Protein AF-A0A067DKZ6-F1 (afdb_monomer)

InterPro domains:
  IPR008030 NmrA-like domain [PF05368] (1-107)
  IPR036291 NAD(P)-binding domain superfamily [SSF51735] (1-113)
  IPR050608 NmrA-type oxidoreductase, Isoflavone reductase subfamily [PTHR43349] (1-114)

Solvent-accessible surface area (backbone atoms only — not comparable to full-atom values): 6821 Å² total; per-residue (Å²): 128,45,81,87,38,56,70,46,42,25,62,54,46,62,75,39,51,64,48,76,42,80,61,55,84,93,45,55,76,53,46,59,47,53,51,53,24,47,63,72,41,68,58,59,70,33,37,29,61,63,52,73,16,67,52,55,94,75,68,92,66,56,83,76,58,31,63,56,34,52,50,49,43,52,49,51,53,52,41,56,74,72,67,53,45,69,50,83,48,60,67,44,75,53,60,94,70,30,60,55,18,70,70,42,87,92,49,86,49,56,87,84,82,130

pLDDT: mean 95.13, std 6.15, range [56.12, 98.88]

Foldseek 3Di:
DDLVDLVVLLVVLLVDQEEEAQDDLVCLLSCLSNLVSNLVSVRHPEYERNAQAADLVPDPDDPPVVVSSVSNVVVVVSCVVSVHHYDYDHNHDDCVPCVQDVNDPPDRHHDPDD

Sequence (114 aa):
GDVLNHGSLVKAIKQVDVVISTVGHTLLADQVKIIAAIKEAGNVKRFFPSEFGNDVDRVNAVEPAKSAFVTKAKIRRAVEAEGIPYTYVASNFFAGYFLPNLSQPGATAPPRDK

Organism: Citrus sinensis (NCBI:txid2711)

Mean predicted aligned error: 3.54 Å

Secondary structure (DSSP, 8-state):
--TT-HHHHHHHHTT-SEEE----GGGTTTHHHHHHHHHHH---SEEE-S--SS-TTS--PPTTHHHHHHHHHHHHHHHHHTT--B------S-HHHHGGGTT-TT-SS-----

Nearest PDB structures (foldseek):
  1qyc-assembly1_B  TM=9.473E-01  e=3.512E-14  Pinus taeda
  2gas-assembly2_B  TM=9.406E-01  e=6.580E-13  Medicago sativa
  3c1o-assembly1_A  TM=9.604E-01  e=2.045E-10  Clarkia breweri
  3c3x-assembly2_B  TM=9.680E-01  e=5.109E-10  Ocimum basilicum
  2qys-assembly2_B  TM=9.725E-01  e=8.851E-10  Ocimum basilicum

Radius of gyration: 16.77 Å; Cα contacts (8 Å, |Δi|>4): 151; chains: 1; bounding box: 42×29×45 Å

Structure (mmCIF, N/CA/C/O backbone):
data_AF-A0A067DKZ6-F1
#
_entry.id   AF-A0A067DKZ6-F1
#
loop_
_atom_site.group_PDB
_atom_site.id
_atom_site.type_symbol
_atom_site.label_atom_id
_atom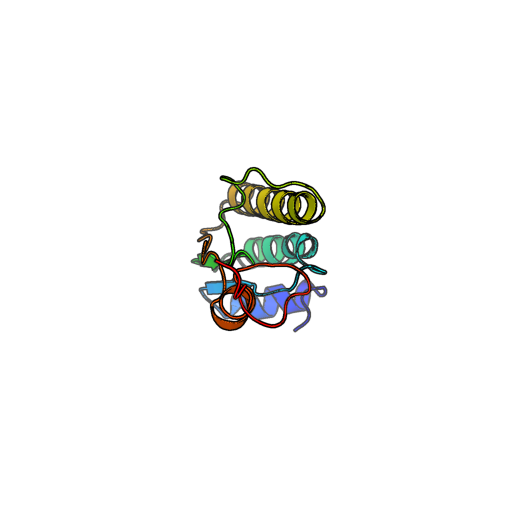_site.label_alt_id
_atom_site.label_comp_id
_atom_site.label_asym_id
_atom_site.label_entity_id
_atom_site.label_seq_id
_atom_site.pdbx_PDB_ins_code
_atom_site.Cartn_x
_atom_site.Cartn_y
_atom_site.Cartn_z
_atom_site.occupancy
_atom_site.B_iso_or_equiv
_atom_site.auth_seq_id
_atom_site.auth_comp_id
_atom_site.auth_asym_id
_atom_site.auth_atom_id
_atom_site.pdbx_PDB_model_num
ATOM 1 N N . GLY A 1 1 ? -16.588 6.104 -3.940 1.00 73.12 1 GLY A N 1
ATOM 2 C CA . GLY A 1 1 ? -15.829 6.930 -2.980 1.00 73.12 1 GLY A CA 1
ATOM 3 C C . GLY A 1 1 ? -14.624 7.506 -3.688 1.00 73.12 1 GLY A C 1
ATOM 4 O O . GLY A 1 1 ? -14.321 7.040 -4.779 1.00 73.12 1 GLY A O 1
ATOM 5 N N . ASP A 1 2 ? -13.968 8.495 -3.095 1.00 87.56 2 ASP A N 1
ATOM 6 C CA . ASP A 1 2 ? -12.770 9.148 -3.638 1.00 87.56 2 ASP A CA 1
ATOM 7 C C . ASP A 1 2 ? -11.661 9.093 -2.578 1.00 87.56 2 ASP A C 1
ATOM 9 O O . ASP A 1 2 ? -11.892 9.461 -1.427 1.00 87.56 2 ASP A O 1
ATOM 13 N N . VAL A 1 3 ? -10.466 8.632 -2.959 1.00 87.25 3 VAL A N 1
ATOM 14 C CA . VAL A 1 3 ? -9.290 8.549 -2.070 1.00 87.25 3 VAL A CA 1
ATOM 15 C C . VAL A 1 3 ? -8.863 9.930 -1.561 1.00 87.25 3 VAL A C 1
ATOM 17 O O . VAL A 1 3 ? -8.268 10.041 -0.491 1.00 87.25 3 VAL A O 1
ATOM 20 N N . LEU A 1 4 ? -9.187 10.999 -2.289 1.00 91.75 4 LEU A N 1
ATOM 21 C CA . LEU A 1 4 ? -8.892 12.368 -1.876 1.00 91.75 4 LEU A CA 1
ATOM 22 C C . LEU A 1 4 ? -9.963 12.947 -0.937 1.00 91.75 4 LEU A C 1
ATOM 24 O O . LEU A 1 4 ? -9.723 13.977 -0.309 1.00 91.75 4 LEU A O 1
ATOM 28 N N . ASN A 1 5 ? -11.109 12.276 -0.784 1.00 96.62 5 ASN A N 1
ATOM 29 C CA . ASN A 1 5 ? -12.191 12.692 0.100 1.00 96.62 5 ASN A CA 1
ATOM 30 C C . ASN A 1 5 ? -12.222 11.843 1.383 1.00 96.62 5 ASN A C 1
ATOM 32 O O . ASN A 1 5 ? -12.766 10.733 1.408 1.00 96.62 5 ASN A O 1
ATOM 36 N N . HIS A 1 6 ? -11.689 12.414 2.468 1.00 97.38 6 HIS A N 1
ATOM 37 C CA . HIS A 1 6 ? -11.557 11.762 3.778 1.00 97.38 6 HIS A CA 1
ATOM 38 C C . HIS A 1 6 ? -12.881 11.226 4.336 1.00 97.38 6 HIS A C 1
ATOM 40 O O . HIS A 1 6 ? -12.963 10.064 4.725 1.00 97.38 6 HIS A O 1
ATOM 46 N N . GLY A 1 7 ? -13.951 12.028 4.307 1.00 97.19 7 GLY A N 1
ATOM 47 C CA . GLY A 1 7 ? -15.260 11.604 4.818 1.00 97.19 7 GLY A CA 1
ATOM 48 C C . GLY A 1 7 ? -15.819 10.389 4.071 1.00 97.19 7 GLY A C 1
ATOM 49 O O . GLY A 1 7 ? -16.388 9.480 4.680 1.00 97.19 7 GLY A O 1
ATOM 50 N N . SER A 1 8 ? -15.605 10.329 2.752 1.00 97.56 8 SER A N 1
ATOM 51 C CA . SER A 1 8 ? -16.001 9.176 1.942 1.00 97.56 8 SER A CA 1
ATOM 52 C C . SER A 1 8 ? -15.185 7.922 2.271 1.00 97.56 8 SER A C 1
ATOM 54 O O . SER A 1 8 ? -15.760 6.832 2.330 1.00 97.56 8 SER A O 1
ATOM 56 N N . LEU A 1 9 ? -13.881 8.075 2.545 1.00 97.94 9 LEU A N 1
ATOM 57 C CA . LEU A 1 9 ? -13.005 6.981 2.965 1.00 97.94 9 LEU A CA 1
ATOM 58 C C . LEU A 1 9 ? -13.434 6.420 4.318 1.00 97.94 9 LEU A C 1
ATOM 60 O O . LEU A 1 9 ? -13.684 5.223 4.414 1.00 97.94 9 LEU A O 1
ATOM 64 N N . VAL A 1 10 ? -13.594 7.265 5.340 1.00 98.44 10 VAL A N 1
ATOM 65 C CA . VAL A 1 10 ? -14.001 6.818 6.684 1.00 98.44 10 VAL A CA 1
ATOM 66 C C . VAL A 1 10 ? -15.342 6.089 6.628 1.00 98.44 10 VAL A C 1
ATOM 68 O O . VAL A 1 10 ? -15.483 5.005 7.198 1.00 98.44 10 VAL A O 1
ATOM 71 N N . LYS A 1 11 ? -16.324 6.639 5.897 1.00 98.19 11 LYS A N 1
ATOM 72 C CA . LYS A 1 11 ? -17.638 6.002 5.732 1.00 98.19 11 LYS A CA 1
ATOM 73 C C . LYS A 1 11 ? -17.521 4.610 5.109 1.00 98.19 11 LYS A C 1
ATOM 75 O O . LYS A 1 11 ? -18.232 3.704 5.535 1.00 98.19 11 LYS A O 1
ATOM 80 N N . ALA A 1 12 ? -16.666 4.436 4.103 1.00 98.19 12 ALA A N 1
ATOM 81 C CA . ALA A 1 12 ? -16.450 3.138 3.470 1.00 98.19 12 ALA A CA 1
ATOM 82 C C . ALA A 1 12 ? -15.687 2.168 4.390 1.00 98.19 12 ALA A C 1
ATOM 84 O O . ALA A 1 12 ? -16.086 1.016 4.527 1.00 98.19 12 ALA A O 1
ATOM 85 N N . ILE A 1 13 ? -14.634 2.636 5.064 1.00 98.56 13 ILE A N 1
ATOM 86 C CA . ILE A 1 13 ? -13.758 1.797 5.893 1.00 98.56 13 ILE A CA 1
ATOM 87 C C . ILE A 1 13 ? -14.492 1.249 7.124 1.00 98.56 13 ILE A C 1
ATOM 89 O O . ILE A 1 13 ? -14.301 0.088 7.478 1.00 98.56 13 ILE A O 1
ATOM 93 N N . LYS A 1 14 ? -15.411 2.022 7.718 1.00 98.50 14 LYS A N 1
ATOM 94 C CA . LYS A 1 14 ? -16.263 1.554 8.829 1.00 98.50 14 LYS A CA 1
ATOM 95 C C . LYS A 1 14 ? -17.127 0.332 8.492 1.00 98.50 14 LYS A C 1
ATOM 97 O O . LYS A 1 14 ? -17.662 -0.297 9.397 1.00 98.50 14 LYS A O 1
ATOM 102 N N . GLN A 1 15 ? -17.286 0.006 7.209 1.00 98.38 15 GLN A N 1
ATOM 103 C CA . GLN A 1 15 ? -18.103 -1.115 6.740 1.00 98.38 15 GLN A CA 1
ATOM 104 C C . GLN A 1 15 ? -17.286 -2.381 6.438 1.00 98.38 15 GLN A C 1
ATOM 106 O O . GLN A 1 15 ? -17.869 -3.382 6.030 1.00 98.38 15 GLN A O 1
ATOM 111 N N . VAL A 1 16 ? -15.956 -2.359 6.594 1.00 98.69 16 VAL A N 1
ATOM 112 C CA . VAL A 1 16 ? -15.080 -3.475 6.199 1.00 98.69 16 VAL A CA 1
ATOM 113 C C . VAL A 1 16 ? -14.051 -3.817 7.268 1.00 98.69 16 VAL A C 1
ATOM 115 O O . VAL A 1 16 ? -13.561 -2.954 7.981 1.00 98.69 16 VAL A O 1
ATOM 118 N N . ASP A 1 17 ? -13.654 -5.083 7.336 1.00 98.75 17 ASP A N 1
ATOM 119 C CA . ASP A 1 17 ? -12.571 -5.527 8.219 1.00 98.75 17 ASP A CA 1
ATOM 120 C C . ASP A 1 17 ? -11.177 -5.351 7.600 1.00 98.75 17 ASP A C 1
ATOM 122 O O . ASP A 1 17 ? -10.180 -5.241 8.312 1.00 98.75 17 ASP A O 1
ATOM 126 N N . VAL A 1 18 ? -11.080 -5.380 6.271 1.00 98.81 18 VAL A N 1
ATOM 127 C CA . VAL A 1 18 ? -9.809 -5.385 5.539 1.00 98.81 18 VAL A CA 1
ATOM 128 C C . VAL A 1 18 ? -9.838 -4.304 4.473 1.00 98.81 18 VAL A C 1
ATOM 130 O O . VAL A 1 18 ? -10.809 -4.180 3.730 1.00 98.81 18 VAL A O 1
ATOM 133 N N . VAL A 1 19 ? -8.747 -3.547 4.377 1.00 98.81 19 VAL A N 1
ATOM 134 C CA . VAL A 1 19 ? -8.555 -2.521 3.348 1.00 98.81 19 VAL A CA 1
ATOM 135 C C . VAL A 1 19 ? -7.392 -2.932 2.452 1.00 98.81 19 VAL A C 1
ATOM 137 O O . VAL A 1 19 ? -6.301 -3.223 2.942 1.00 98.81 19 VAL A O 1
ATOM 140 N N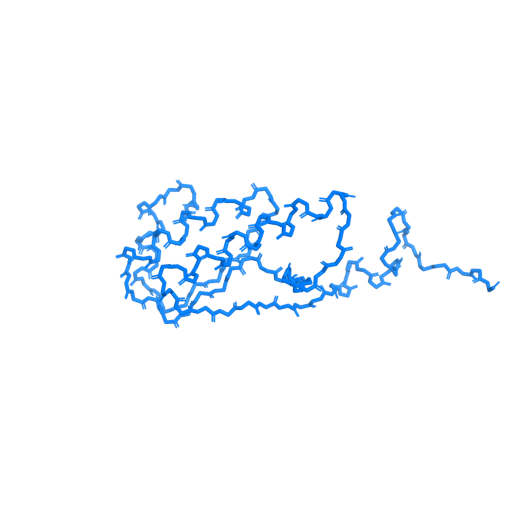 . ILE A 1 20 ? -7.616 -2.942 1.137 1.00 98.75 20 ILE A N 1
ATOM 141 C CA . ILE A 1 20 ? -6.591 -3.233 0.127 1.00 98.75 20 ILE A CA 1
ATOM 142 C C . ILE A 1 20 ? -6.482 -2.029 -0.806 1.00 98.75 20 ILE A C 1
ATOM 144 O O . ILE A 1 20 ? -7.430 -1.694 -1.512 1.00 98.75 20 ILE A O 1
ATOM 148 N N . SER A 1 21 ? -5.329 -1.367 -0.794 1.00 98.50 21 SER A N 1
ATOM 149 C CA . SER A 1 21 ? -5.012 -0.245 -1.673 1.00 98.50 21 SER A CA 1
ATOM 150 C C . SER A 1 21 ? -4.219 -0.743 -2.875 1.00 98.50 21 SER A C 1
ATOM 152 O O . SER A 1 21 ? -3.124 -1.272 -2.723 1.00 98.50 21 SER A O 1
ATOM 154 N N . THR A 1 22 ? -4.751 -0.538 -4.078 1.00 97.56 22 THR A N 1
ATOM 155 C CA . THR A 1 22 ? -4.088 -0.864 -5.355 1.00 97.56 22 THR A CA 1
ATOM 156 C C . THR A 1 22 ? -3.876 0.388 -6.208 1.00 97.56 22 THR A C 1
ATOM 158 O O . THR A 1 22 ? -3.940 0.337 -7.436 1.00 97.56 22 THR A O 1
ATOM 161 N N . VAL A 1 23 ? -3.698 1.547 -5.564 1.00 97.31 23 VAL A N 1
ATOM 162 C CA . VAL A 1 23 ? -3.516 2.822 -6.269 1.00 97.31 23 VAL A CA 1
ATOM 163 C C . VAL A 1 23 ? -2.213 2.836 -7.070 1.00 97.31 23 VAL A C 1
ATOM 165 O O . VAL A 1 23 ? -1.204 2.263 -6.652 1.00 97.31 23 VAL A O 1
ATOM 168 N N . GLY A 1 24 ? -2.233 3.502 -8.224 1.00 95.25 24 GLY A N 1
ATOM 169 C CA . GLY A 1 24 ? -1.067 3.634 -9.095 1.00 95.25 24 GLY A CA 1
ATOM 170 C C . GLY A 1 24 ? -0.004 4.600 -8.562 1.00 95.25 24 GLY A C 1
ATOM 171 O O . GLY A 1 24 ? -0.189 5.278 -7.551 1.00 95.25 24 GLY A O 1
ATOM 172 N N . HIS A 1 25 ? 1.109 4.697 -9.297 1.00 92.31 25 HIS A N 1
ATOM 173 C CA . HIS A 1 25 ? 2.285 5.494 -8.924 1.00 92.31 25 HIS A CA 1
ATOM 174 C C . HIS A 1 25 ? 1.970 6.952 -8.562 1.00 92.31 25 HIS A C 1
ATOM 176 O O . HIS A 1 25 ? 2.553 7.483 -7.620 1.00 92.31 25 HIS A O 1
ATOM 182 N N . THR A 1 26 ? 1.028 7.578 -9.272 1.00 94.31 26 THR A N 1
ATOM 183 C CA . THR A 1 26 ? 0.638 8.982 -9.074 1.00 94.31 26 THR A CA 1
ATOM 184 C C . THR A 1 26 ? 0.003 9.257 -7.713 1.00 94.31 26 THR A C 1
ATOM 186 O O . THR A 1 26 ? 0.053 10.390 -7.253 1.00 94.31 26 THR A O 1
ATOM 189 N N . LEU A 1 27 ? -0.559 8.236 -7.059 1.00 95.69 27 LEU A N 1
ATOM 190 C CA . LEU A 1 27 ? -1.284 8.353 -5.791 1.00 95.69 27 LEU A CA 1
ATOM 191 C C . LEU A 1 27 ? -0.582 7.617 -4.638 1.00 95.69 27 LEU A C 1
ATOM 193 O O . LEU A 1 27 ? -1.158 7.458 -3.563 1.00 95.69 27 LEU A O 1
ATOM 197 N N . LEU A 1 28 ? 0.664 7.158 -4.821 1.00 96.00 28 LEU A N 1
ATOM 198 C CA . LEU A 1 28 ? 1.387 6.434 -3.766 1.00 96.00 28 LEU A CA 1
ATOM 199 C C . LEU A 1 28 ? 1.537 7.269 -2.492 1.00 96.00 28 LEU A C 1
ATOM 201 O O . LEU A 1 28 ? 1.338 6.740 -1.399 1.00 96.00 28 LEU A O 1
ATOM 205 N N . ALA A 1 29 ? 1.864 8.556 -2.641 1.00 96.75 29 ALA A N 1
ATOM 206 C CA . ALA A 1 29 ? 2.010 9.483 -1.521 1.00 96.75 29 ALA A CA 1
ATOM 207 C C . ALA A 1 29 ? 0.666 9.792 -0.843 1.00 96.75 29 ALA A C 1
ATOM 209 O O . ALA A 1 29 ? 0.622 9.990 0.368 1.00 96.75 29 ALA A O 1
ATOM 210 N N . ASP A 1 30 ? -0.439 9.758 -1.592 1.00 97.38 30 ASP A N 1
ATOM 211 C CA . ASP A 1 30 ? -1.783 10.017 -1.068 1.00 97.38 30 ASP A CA 1
ATOM 212 C C . ASP A 1 30 ? -2.319 8.894 -0.174 1.00 97.38 30 ASP A C 1
ATOM 214 O O . ASP A 1 30 ? -3.317 9.090 0.519 1.00 97.38 30 ASP A O 1
ATOM 218 N N . GLN A 1 31 ? -1.642 7.742 -0.099 1.00 98.31 31 GLN A N 1
ATOM 219 C CA . GLN A 1 31 ? -2.024 6.667 0.821 1.00 98.31 31 GLN A CA 1
ATOM 220 C C . GLN A 1 31 ? -1.986 7.093 2.298 1.00 98.31 31 GLN A C 1
ATOM 222 O O . GLN A 1 31 ? -2.660 6.466 3.111 1.00 98.31 31 GLN A O 1
ATOM 227 N N . VAL A 1 32 ? -1.309 8.195 2.650 1.00 98.31 32 VAL A N 1
ATOM 228 C CA . VAL A 1 32 ? -1.414 8.808 3.990 1.00 98.31 32 VAL A CA 1
ATOM 229 C C . VAL A 1 32 ? -2.857 9.175 4.364 1.00 98.31 32 VAL A C 1
ATOM 231 O O . VAL A 1 32 ? -3.226 9.096 5.532 1.00 98.31 32 VAL A O 1
ATOM 234 N N . LYS A 1 33 ? -3.707 9.497 3.380 1.00 98.38 33 LYS A N 1
ATOM 235 C CA . LYS A 1 33 ? -5.138 9.775 3.589 1.00 98.38 33 LYS A CA 1
ATOM 236 C C . LYS A 1 33 ? -5.912 8.503 3.930 1.00 98.38 33 LYS A C 1
ATOM 238 O O . LYS A 1 33 ? -6.780 8.522 4.796 1.00 98.38 33 LYS A O 1
ATOM 243 N N . ILE A 1 34 ? -5.558 7.382 3.296 1.00 98.50 34 ILE A N 1
ATOM 244 C CA . ILE A 1 34 ? -6.131 6.067 3.617 1.00 98.50 34 ILE A CA 1
ATOM 245 C C . ILE A 1 34 ? -5.726 5.666 5.038 1.00 98.50 34 ILE A C 1
ATOM 247 O O . ILE A 1 34 ? -6.581 5.251 5.810 1.00 98.50 34 ILE A O 1
ATOM 251 N N . ILE A 1 35 ? -4.455 5.852 5.408 1.00 98.69 35 ILE A N 1
ATOM 252 C CA . ILE A 1 35 ? -3.942 5.590 6.764 1.00 98.69 35 ILE A CA 1
ATOM 253 C C . ILE A 1 35 ? -4.726 6.395 7.808 1.00 98.69 35 ILE A C 1
ATOM 255 O O . ILE A 1 35 ? -5.242 5.813 8.761 1.00 98.69 35 ILE A O 1
ATOM 259 N N . ALA A 1 36 ? -4.884 7.706 7.596 1.00 98.62 36 ALA A N 1
ATOM 260 C CA . ALA A 1 36 ? -5.650 8.570 8.493 1.00 98.62 36 ALA A CA 1
ATOM 261 C C . ALA A 1 36 ? -7.109 8.104 8.638 1.00 98.62 36 ALA A C 1
ATOM 263 O O . ALA A 1 36 ? -7.638 8.030 9.747 1.00 98.62 36 ALA A O 1
ATOM 264 N N . ALA A 1 37 ? -7.754 7.728 7.531 1.00 98.69 37 ALA A N 1
ATOM 265 C CA . ALA A 1 37 ? -9.129 7.244 7.554 1.00 98.69 37 ALA A CA 1
ATOM 266 C C . ALA A 1 37 ? -9.269 5.865 8.229 1.00 98.69 37 ALA A C 1
ATOM 268 O O . ALA A 1 37 ? -10.247 5.633 8.938 1.00 98.69 37 ALA A O 1
ATOM 269 N N . ILE A 1 38 ? -8.291 4.964 8.061 1.00 98.75 38 ILE A N 1
ATOM 270 C CA . ILE A 1 38 ? -8.231 3.683 8.783 1.00 98.75 38 ILE A CA 1
ATOM 271 C C . ILE A 1 38 ? -8.127 3.928 10.286 1.00 98.75 38 ILE A C 1
ATOM 273 O O . ILE A 1 38 ? -8.859 3.307 11.061 1.00 98.75 38 ILE A O 1
ATOM 277 N N . LYS A 1 39 ? -7.240 4.843 10.690 1.00 98.56 39 LYS A N 1
ATOM 278 C CA . LYS A 1 39 ? -7.034 5.189 12.094 1.00 98.56 39 LYS A CA 1
ATOM 279 C C . LYS A 1 39 ? -8.312 5.719 12.739 1.00 98.56 39 LYS A C 1
ATOM 281 O O . LYS A 1 39 ? -8.662 5.277 13.828 1.00 98.56 39 LYS A O 1
ATOM 286 N N . GLU A 1 40 ? -9.020 6.613 12.052 1.00 98.56 40 GLU A N 1
ATOM 287 C CA . GLU A 1 40 ? -10.297 7.159 12.524 1.00 98.56 40 GLU A CA 1
ATOM 288 C C . GLU A 1 40 ? -11.411 6.104 12.571 1.00 98.56 40 GLU A C 1
ATOM 290 O O . GLU A 1 40 ? -12.230 6.099 13.490 1.00 98.56 40 GLU A O 1
ATOM 295 N N . ALA A 1 41 ? -11.469 5.208 11.584 1.00 98.44 41 ALA A N 1
ATOM 296 C CA . ALA A 1 41 ? -12.500 4.180 11.527 1.00 98.44 41 ALA A CA 1
ATOM 297 C C . ALA A 1 41 ? -12.347 3.138 12.651 1.00 98.44 41 ALA A C 1
ATOM 299 O O . ALA A 1 41 ? -13.347 2.703 13.221 1.00 98.44 41 ALA A O 1
ATOM 300 N N . GLY A 1 42 ? -11.108 2.768 12.995 1.00 98.44 42 GLY A N 1
ATOM 301 C CA . GLY A 1 42 ? -10.778 1.964 14.179 1.00 98.44 42 GLY A CA 1
ATOM 302 C C . GLY A 1 42 ? -11.187 0.484 14.128 1.00 98.44 42 GLY A C 1
ATOM 303 O O . GLY A 1 42 ? -10.900 -0.255 15.064 1.00 98.44 42 GLY A O 1
ATOM 304 N N . ASN A 1 43 ? -11.831 0.027 13.051 1.00 98.69 43 ASN A N 1
ATOM 305 C CA . ASN A 1 43 ? -12.365 -1.334 12.906 1.00 98.69 43 ASN A CA 1
ATOM 306 C C . ASN A 1 43 ? -11.528 -2.253 11.991 1.00 98.69 43 ASN A C 1
ATOM 308 O O . ASN A 1 43 ? -11.870 -3.421 11.816 1.00 98.69 43 ASN A O 1
ATOM 312 N N . VAL A 1 44 ? -10.446 -1.750 11.389 1.00 98.81 44 VAL A N 1
ATOM 313 C CA . VAL A 1 44 ? -9.657 -2.502 10.400 1.00 98.81 44 VAL A CA 1
ATOM 314 C C . VAL A 1 44 ? -8.750 -3.535 11.072 1.00 98.81 44 VAL A C 1
ATOM 316 O O . VAL A 1 44 ? -7.873 -3.206 11.867 1.00 98.81 44 VAL A O 1
ATOM 319 N N . LYS A 1 45 ? -8.913 -4.799 10.677 1.00 98.75 45 LYS A N 1
ATOM 320 C CA . LYS A 1 45 ? -8.126 -5.965 11.108 1.00 98.75 45 LYS A CA 1
ATOM 321 C C . LYS A 1 45 ? -6.877 -6.197 10.255 1.00 98.75 45 LYS A C 1
ATOM 323 O O . LYS A 1 45 ? -5.956 -6.892 10.692 1.00 98.75 45 LYS A O 1
ATOM 328 N N . ARG A 1 46 ? -6.844 -5.672 9.022 1.00 98.81 46 ARG A N 1
ATOM 329 C CA . ARG A 1 46 ? -5.664 -5.727 8.146 1.00 98.81 46 ARG A CA 1
ATO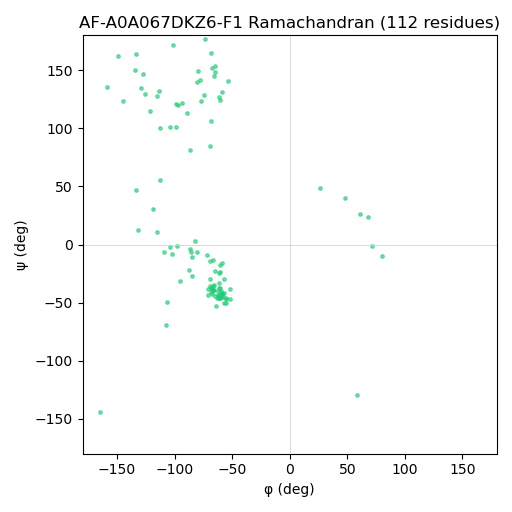M 330 C C . ARG A 1 46 ? -5.681 -4.657 7.053 1.00 98.81 46 ARG A C 1
ATOM 332 O O . ARG A 1 46 ? -6.681 -4.497 6.358 1.00 98.81 46 ARG A O 1
ATOM 339 N N . PHE A 1 47 ? -4.546 -3.998 6.844 1.00 98.88 47 PHE A N 1
ATOM 340 C CA . PHE A 1 47 ? -4.298 -3.099 5.722 1.00 98.88 47 PHE A CA 1
ATOM 341 C C . PHE A 1 47 ? -3.226 -3.658 4.777 1.00 98.88 47 PHE A C 1
ATOM 343 O O .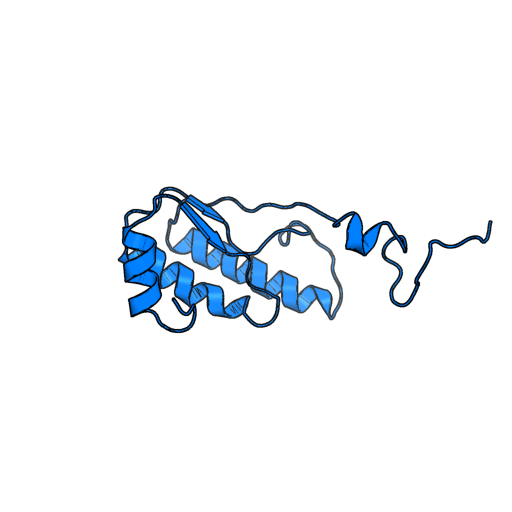 PHE A 1 47 ? -2.149 -4.071 5.207 1.00 98.88 47 PHE A O 1
ATOM 350 N N . PHE A 1 48 ? -3.520 -3.635 3.481 1.00 98.88 48 PHE A N 1
ATOM 351 C CA . PHE A 1 48 ? -2.584 -3.933 2.403 1.00 98.88 48 PHE A CA 1
ATOM 352 C C . PHE A 1 48 ? -2.323 -2.640 1.615 1.00 98.88 48 PHE A C 1
ATOM 354 O O . PHE A 1 48 ? -3.177 -2.248 0.813 1.00 98.88 48 PHE A O 1
ATOM 361 N N . PRO A 1 49 ? -1.197 -1.938 1.839 1.00 98.69 49 PRO A N 1
ATOM 362 C CA . PRO A 1 49 ? -0.832 -0.789 1.016 1.00 98.69 49 PRO A CA 1
ATOM 363 C C . PRO A 1 49 ? -0.453 -1.219 -0.411 1.00 98.69 49 PRO A C 1
ATOM 365 O O . PRO A 1 49 ? -0.185 -2.394 -0.670 1.00 98.69 49 PRO A O 1
ATOM 368 N N . SER A 1 50 ? -0.403 -0.254 -1.334 1.00 98.50 50 SER A N 1
ATOM 369 C CA . SER A 1 50 ? -0.040 -0.481 -2.739 1.00 98.50 50 SER A CA 1
ATOM 370 C C . SER A 1 50 ? 1.443 -0.844 -2.887 1.00 98.50 50 SER A C 1
ATOM 372 O O . SER A 1 50 ? 2.305 0.007 -3.119 1.00 98.50 50 SER A O 1
ATOM 374 N N . GLU A 1 51 ? 1.736 -2.133 -2.724 1.00 98.31 51 GLU A N 1
ATOM 375 C CA . GLU A 1 51 ? 3.085 -2.702 -2.691 1.00 98.31 51 GLU A CA 1
ATOM 376 C C . GLU A 1 51 ? 3.388 -3.481 -3.972 1.00 98.31 51 GLU A C 1
ATOM 378 O O . GLU A 1 51 ? 4.187 -3.008 -4.778 1.00 98.31 51 GLU A O 1
ATOM 383 N N . PHE A 1 52 ? 2.719 -4.620 -4.165 1.00 98.00 52 PHE A N 1
ATOM 384 C CA . PHE A 1 52 ? 2.630 -5.470 -5.365 1.00 98.00 52 PHE A CA 1
ATOM 385 C C . PHE A 1 52 ? 3.812 -5.409 -6.352 1.00 98.00 52 PHE A C 1
ATOM 387 O O . PHE A 1 52 ? 3.632 -5.249 -7.558 1.00 98.00 52 PHE A O 1
ATOM 394 N N . GLY A 1 53 ? 5.032 -5.532 -5.834 1.00 96.69 53 GLY A N 1
ATOM 395 C CA . GLY A 1 53 ? 6.268 -5.428 -6.603 1.00 96.69 53 GLY A CA 1
ATOM 396 C C . GLY A 1 53 ? 7.453 -5.971 -5.815 1.00 96.69 53 GLY A C 1
ATOM 397 O O . GLY A 1 53 ? 7.313 -6.940 -5.065 1.00 96.69 53 GLY A O 1
ATOM 398 N N . ASN A 1 54 ? 8.621 -5.348 -5.966 1.00 97.38 54 ASN A N 1
ATOM 399 C CA . ASN A 1 54 ? 9.783 -5.664 -5.138 1.00 97.38 54 ASN A CA 1
ATOM 400 C C . ASN A 1 54 ? 9.562 -5.248 -3.676 1.00 97.38 54 ASN A C 1
ATOM 402 O O . ASN A 1 54 ? 8.852 -4.282 -3.390 1.00 97.38 54 ASN A O 1
ATOM 406 N N . ASP A 1 55 ? 10.223 -5.949 -2.758 1.00 98.19 55 ASP A N 1
ATOM 407 C CA . ASP A 1 55 ? 10.288 -5.535 -1.360 1.00 98.19 55 ASP A CA 1
ATOM 408 C C . ASP A 1 55 ? 11.119 -4.249 -1.225 1.00 98.19 55 ASP A C 1
ATOM 410 O O . ASP A 1 55 ? 12.342 -4.277 -1.333 1.00 98.19 55 ASP A O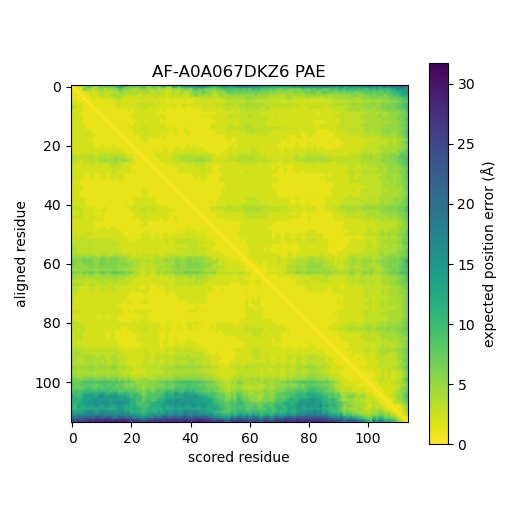 1
ATOM 414 N N . VAL A 1 56 ? 10.456 -3.116 -0.983 1.00 97.69 56 VAL A N 1
ATOM 415 C CA . VAL A 1 56 ? 11.092 -1.787 -1.018 1.00 97.69 56 VAL A CA 1
ATOM 416 C C . VAL A 1 56 ? 12.089 -1.525 0.112 1.00 97.69 56 VAL A C 1
ATOM 418 O O . VAL A 1 56 ? 12.884 -0.597 -0.003 1.00 97.69 56 VAL A O 1
ATOM 421 N N . ASP A 1 57 ? 12.099 -2.347 1.165 1.00 97.94 57 ASP A N 1
ATOM 422 C CA . ASP A 1 57 ? 13.125 -2.293 2.218 1.00 97.94 57 ASP A CA 1
ATOM 423 C C . ASP A 1 57 ? 14.373 -3.142 1.859 1.00 97.94 57 ASP A C 1
ATOM 425 O O . ASP A 1 57 ? 15.354 -3.155 2.601 1.00 97.94 57 ASP A O 1
ATOM 429 N N . ARG A 1 58 ? 14.362 -3.860 0.722 1.00 97.56 58 ARG A N 1
ATOM 430 C CA . ARG A 1 58 ? 15.425 -4.786 0.278 1.00 97.56 58 ARG A CA 1
ATOM 431 C C . ARG A 1 58 ? 15.803 -4.593 -1.196 1.00 97.56 58 ARG A C 1
ATOM 433 O O . ARG A 1 58 ? 15.920 -5.556 -1.953 1.00 97.56 58 ARG A O 1
ATOM 440 N N . VAL A 1 59 ? 16.001 -3.345 -1.617 1.00 95.94 59 VAL A N 1
ATOM 441 C CA . VAL A 1 59 ? 16.357 -2.977 -3.001 1.00 95.94 59 VAL A CA 1
ATOM 442 C C . VAL A 1 59 ? 17.593 -2.083 -3.063 1.00 95.94 59 VAL A C 1
ATOM 444 O O . VAL A 1 59 ? 17.782 -1.210 -2.225 1.00 95.94 59 VAL A O 1
ATOM 447 N N . ASN A 1 60 ? 18.384 -2.245 -4.127 1.00 96.31 60 ASN A N 1
ATOM 448 C CA . ASN A 1 60 ? 19.492 -1.355 -4.497 1.00 96.31 60 ASN A CA 1
ATOM 449 C C . ASN A 1 60 ? 19.160 -0.622 -5.807 1.00 96.31 60 ASN A C 1
ATOM 451 O O . ASN A 1 60 ? 19.858 -0.752 -6.810 1.00 96.31 60 ASN A O 1
ATOM 455 N N . ALA A 1 61 ? 18.025 0.076 -5.831 1.00 94.25 61 ALA A N 1
ATOM 456 C CA . ALA A 1 61 ? 17.527 0.725 -7.038 1.00 94.25 61 ALA A CA 1
ATOM 457 C C . ALA A 1 61 ? 18.223 2.062 -7.321 1.00 94.25 61 ALA A C 1
ATOM 459 O O . ALA A 1 61 ? 18.573 2.812 -6.406 1.00 94.25 61 ALA A O 1
ATOM 460 N N . VAL A 1 62 ? 18.330 2.390 -8.606 1.00 95.62 62 VAL A N 1
ATOM 461 C CA . VAL A 1 62 ? 18.708 3.720 -9.097 1.00 95.62 62 VAL A CA 1
ATOM 462 C C . VAL A 1 62 ? 17.472 4.487 -9.569 1.00 95.62 62 VAL A C 1
ATOM 464 O O . VAL A 1 62 ? 16.363 3.945 -9.625 1.00 95.62 62 VAL A O 1
ATOM 467 N N . GLU A 1 63 ? 17.636 5.770 -9.875 1.00 94.94 63 GLU A N 1
ATOM 468 C CA . GLU A 1 63 ? 16.548 6.561 -10.451 1.00 94.94 63 GLU A CA 1
ATOM 469 C C . GLU A 1 63 ? 16.155 6.048 -11.849 1.00 94.94 63 GLU A C 1
ATOM 471 O O . GLU A 1 63 ? 17.011 5.539 -12.576 1.00 94.94 63 GLU A O 1
ATOM 476 N N . PRO A 1 64 ? 14.869 6.164 -12.240 1.00 90.12 64 PRO A N 1
ATOM 477 C CA . PRO A 1 64 ? 13.766 6.803 -11.502 1.00 90.12 64 PRO A CA 1
ATOM 478 C C . PRO A 1 64 ? 13.048 5.886 -10.490 1.00 90.12 64 PRO A C 1
ATOM 480 O O . PRO A 1 64 ? 12.177 6.334 -9.744 1.00 90.12 64 PRO A O 1
ATOM 483 N N . ALA A 1 65 ? 13.373 4.588 -10.455 1.00 92.62 65 ALA A N 1
ATOM 484 C CA . ALA A 1 65 ? 12.674 3.615 -9.609 1.00 92.62 65 ALA A CA 1
ATOM 485 C C . ALA A 1 65 ? 12.886 3.875 -8.107 1.00 92.62 65 ALA A C 1
ATOM 487 O O . ALA A 1 65 ? 11.963 3.701 -7.305 1.00 92.62 65 ALA A O 1
ATOM 488 N N . LYS A 1 66 ? 14.084 4.341 -7.732 1.00 95.12 66 LYS A N 1
ATOM 489 C CA . LYS A 1 66 ? 14.451 4.673 -6.350 1.00 95.12 66 LYS A CA 1
ATOM 490 C C . LYS A 1 66 ? 13.448 5.623 -5.693 1.00 95.12 66 LYS A C 1
ATOM 492 O O . LYS A 1 66 ? 12.992 5.332 -4.588 1.00 95.12 66 LYS A O 1
ATOM 497 N N . SER A 1 67 ? 13.041 6.695 -6.374 1.00 95.31 67 SER A N 1
ATOM 498 C CA . SER A 1 67 ?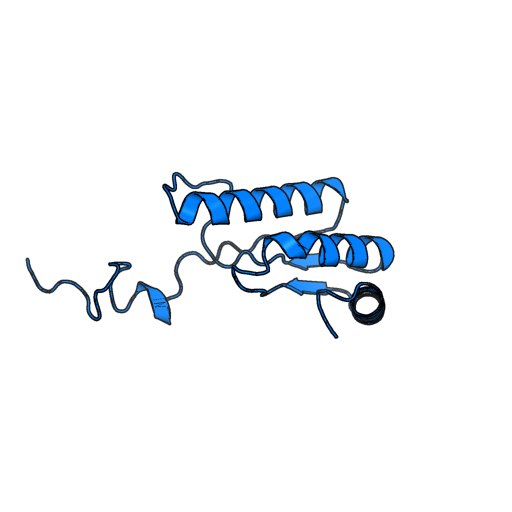 12.051 7.647 -5.853 1.00 95.31 67 SER A CA 1
ATOM 499 C C . SER A 1 67 ? 10.716 6.985 -5.481 1.00 95.31 67 SER A C 1
ATOM 501 O O . SER A 1 67 ? 10.151 7.262 -4.420 1.00 95.31 67 SER A O 1
ATOM 503 N N . ALA A 1 68 ? 10.221 6.056 -6.306 1.00 95.06 68 ALA A N 1
ATOM 504 C CA . ALA A 1 68 ? 8.976 5.341 -6.026 1.00 95.06 68 ALA A CA 1
ATOM 505 C C . ALA A 1 68 ? 9.111 4.389 -4.823 1.00 95.06 68 ALA A C 1
ATOM 507 O O . ALA A 1 68 ? 8.209 4.328 -3.983 1.00 95.06 68 ALA A O 1
ATOM 508 N N . PHE A 1 69 ? 10.240 3.683 -4.706 1.00 97.62 69 PHE A N 1
ATOM 509 C CA . PHE A 1 69 ? 10.509 2.795 -3.571 1.00 97.62 69 PHE A CA 1
ATOM 510 C C . PHE A 1 69 ? 10.671 3.561 -2.257 1.00 97.62 69 PHE A C 1
ATOM 512 O O . PHE A 1 69 ? 10.114 3.141 -1.246 1.00 97.62 69 PHE A O 1
ATOM 519 N N . VAL A 1 70 ? 11.320 4.730 -2.275 1.00 97.94 70 VAL A N 1
ATOM 520 C CA . VAL A 1 70 ? 11.403 5.616 -1.103 1.00 97.94 70 VAL A CA 1
ATOM 521 C C . VAL A 1 70 ? 10.011 6.054 -0.643 1.00 97.94 70 VAL A C 1
ATOM 523 O O . VAL A 1 70 ? 9.729 6.036 0.554 1.00 97.94 70 VAL A O 1
ATOM 526 N N . THR A 1 71 ? 9.117 6.415 -1.568 1.00 98.12 71 THR A N 1
ATOM 527 C CA . THR A 1 71 ? 7.732 6.770 -1.219 1.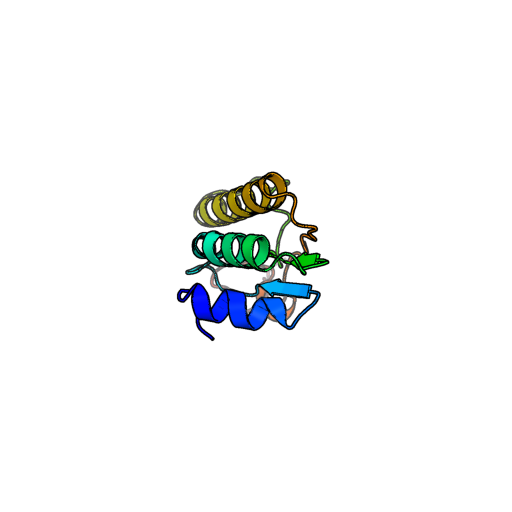00 98.12 71 THR A CA 1
ATOM 528 C C . THR A 1 71 ? 7.004 5.601 -0.558 1.00 98.12 71 THR A C 1
ATOM 530 O O . THR A 1 71 ? 6.394 5.786 0.493 1.00 98.12 71 THR A O 1
ATOM 533 N N . LYS A 1 72 ? 7.112 4.387 -1.108 1.00 98.56 72 LYS A N 1
ATOM 534 C CA . LYS A 1 72 ? 6.518 3.182 -0.506 1.00 98.56 72 LYS A CA 1
ATOM 535 C C . LYS A 1 72 ? 7.091 2.878 0.880 1.00 98.56 72 LYS A C 1
ATOM 537 O O . LYS A 1 72 ? 6.324 2.656 1.811 1.00 98.56 72 LYS A O 1
ATOM 542 N N . ALA A 1 73 ? 8.408 2.976 1.060 1.00 98.50 73 ALA A N 1
ATOM 543 C CA . ALA A 1 73 ? 9.043 2.801 2.366 1.00 98.50 73 ALA A CA 1
ATOM 544 C C . ALA A 1 73 ? 8.524 3.820 3.399 1.00 98.50 73 ALA A C 1
ATOM 546 O O . ALA A 1 73 ? 8.228 3.451 4.534 1.00 98.50 73 ALA A O 1
ATOM 547 N N . LYS A 1 74 ? 8.315 5.088 3.009 1.00 98.62 74 LYS A N 1
ATOM 548 C CA . LYS A 1 74 ? 7.678 6.093 3.883 1.00 98.62 74 LYS A CA 1
ATOM 549 C C . LYS A 1 74 ? 6.245 5.711 4.261 1.00 98.62 74 LYS A C 1
ATOM 551 O O . LYS A 1 74 ? 5.869 5.879 5.417 1.00 98.62 74 LYS A O 1
ATOM 556 N N . ILE A 1 75 ? 5.466 5.169 3.321 1.00 98.69 75 ILE A N 1
ATOM 557 C CA . ILE A 1 75 ? 4.120 4.652 3.607 1.00 98.69 75 ILE A CA 1
ATOM 558 C C . ILE A 1 75 ? 4.181 3.488 4.602 1.00 98.69 75 ILE A C 1
ATOM 560 O O . ILE A 1 75 ? 3.413 3.500 5.559 1.00 98.69 75 ILE A O 1
ATOM 564 N N . ARG A 1 76 ? 5.120 2.542 4.453 1.00 98.81 76 ARG A N 1
ATOM 565 C CA . ARG A 1 76 ? 5.326 1.459 5.434 1.00 98.81 76 ARG A CA 1
ATOM 566 C C . ARG A 1 76 ? 5.579 2.008 6.840 1.00 98.81 76 ARG A C 1
ATOM 568 O O . ARG A 1 76 ? 4.868 1.657 7.777 1.00 98.81 76 ARG A O 1
ATOM 575 N N . ARG A 1 77 ? 6.521 2.949 6.974 1.00 98.81 77 ARG A N 1
ATOM 576 C CA . ARG A 1 77 ? 6.828 3.589 8.265 1.00 98.81 77 ARG A CA 1
ATOM 577 C C . ARG A 1 77 ? 5.616 4.323 8.857 1.00 98.81 77 ARG A C 1
ATOM 579 O O . ARG A 1 77 ? 5.418 4.267 10.064 1.00 98.81 77 ARG A O 1
ATOM 586 N N . ALA A 1 78 ? 4.786 4.967 8.032 1.00 98.75 78 ALA A N 1
ATOM 587 C CA . ALA A 1 78 ? 3.558 5.621 8.492 1.00 98.75 78 ALA A CA 1
ATOM 588 C C . ALA A 1 78 ? 2.497 4.616 8.981 1.00 98.75 78 ALA A C 1
ATOM 590 O O . ALA A 1 78 ? 1.891 4.830 10.026 1.00 98.75 78 ALA A O 1
ATOM 591 N N . VAL A 1 79 ? 2.299 3.501 8.268 1.00 98.81 79 VAL A N 1
ATOM 592 C CA . VAL A 1 79 ? 1.392 2.417 8.693 1.00 98.81 79 VAL A CA 1
ATOM 593 C C . VAL A 1 79 ? 1.832 1.832 10.037 1.00 98.81 79 VAL A C 1
ATOM 595 O O . VAL A 1 79 ? 1.009 1.651 10.935 1.00 98.81 79 VAL A O 1
ATOM 598 N N . GLU A 1 80 ? 3.132 1.566 10.178 1.00 98.75 80 GLU A N 1
ATOM 599 C CA . GLU A 1 80 ? 3.741 1.032 11.400 1.00 98.75 80 GLU A CA 1
ATOM 600 C C . GLU A 1 80 ? 3.603 1.999 12.581 1.00 98.75 80 GLU A C 1
ATOM 602 O O . GLU A 1 80 ? 3.189 1.581 13.661 1.00 98.75 80 GLU A O 1
ATOM 607 N N . ALA A 1 81 ? 3.894 3.288 12.373 1.00 98.62 81 ALA A N 1
ATOM 608 C CA . ALA A 1 81 ? 3.801 4.315 13.410 1.00 98.62 81 ALA A CA 1
ATOM 609 C C . ALA A 1 81 ? 2.374 4.477 13.964 1.00 98.62 81 ALA A C 1
ATOM 611 O O . ALA A 1 81 ? 2.201 4.735 15.153 1.00 98.62 81 ALA A O 1
ATOM 612 N N . GLU A 1 82 ? 1.352 4.273 13.130 1.00 98.38 82 GLU A N 1
ATOM 613 C CA . GLU A 1 82 ? -0.056 4.346 13.542 1.00 98.38 82 GLU A CA 1
ATOM 614 C C . GLU A 1 82 ? -0.568 3.077 14.246 1.00 98.38 82 GLU A C 1
ATOM 616 O O . GLU A 1 82 ? -1.702 3.056 14.748 1.00 98.38 82 GLU A O 1
ATOM 621 N N . GLY A 1 83 ? 0.250 2.019 14.299 1.00 98.25 83 GLY A N 1
ATOM 622 C CA . GLY A 1 83 ? -0.105 0.730 14.894 1.00 98.25 83 GLY A CA 1
ATOM 623 C C . GLY A 1 83 ? -1.185 -0.028 14.115 1.00 98.25 83 GLY A C 1
ATOM 624 O O . GLY A 1 83 ? -1.898 -0.847 14.692 1.00 98.25 83 GLY A O 1
ATOM 625 N N . ILE A 1 84 ? -1.346 0.256 12.819 1.00 98.69 84 ILE A N 1
ATOM 626 C CA . ILE A 1 84 ? -2.349 -0.399 11.970 1.00 98.69 84 ILE A CA 1
ATOM 627 C C . ILE A 1 84 ? -1.871 -1.822 11.650 1.00 98.69 84 ILE A C 1
ATOM 629 O O . ILE A 1 84 ? -0.762 -1.972 11.144 1.00 98.69 84 ILE A O 1
ATOM 633 N N . PRO A 1 85 ? -2.673 -2.884 11.856 1.00 98.81 85 PRO A N 1
ATOM 634 C CA . PRO A 1 85 ? -2.289 -4.229 11.433 1.00 98.81 85 PRO A CA 1
ATOM 635 C C . PRO A 1 85 ? -2.091 -4.292 9.912 1.00 98.81 85 PRO A C 1
ATOM 637 O O . PRO A 1 85 ? -3.006 -3.946 9.165 1.00 98.81 85 PRO A O 1
ATOM 640 N N . TYR A 1 86 ? -0.942 -4.769 9.426 1.00 98.88 86 TYR A N 1
ATOM 641 C CA . TYR A 1 86 ? -0.591 -4.665 8.002 1.00 98.88 86 TYR A CA 1
ATOM 642 C C . TYR A 1 86 ? -0.056 -5.952 7.368 1.00 98.88 86 TYR A C 1
ATOM 644 O O . TYR A 1 86 ? 0.318 -6.920 8.032 1.00 98.88 86 TYR A O 1
ATOM 652 N N . THR A 1 87 ? -0.045 -5.979 6.036 1.00 98.81 87 THR A N 1
ATOM 653 C CA . THR A 1 87 ? 0.692 -6.962 5.234 1.00 98.81 87 THR A CA 1
ATOM 654 C C . THR A 1 87 ? 1.222 -6.305 3.970 1.00 98.81 87 THR A C 1
ATOM 656 O O . THR A 1 87 ? 0.458 -5.754 3.181 1.00 98.81 87 THR A O 1
ATOM 659 N N . TYR A 1 88 ? 2.535 -6.386 3.770 1.00 98.69 88 TYR A N 1
ATOM 660 C CA . TYR A 1 88 ? 3.192 -5.928 2.550 1.00 98.69 88 TYR A CA 1
ATOM 661 C C . TYR A 1 88 ? 3.331 -7.105 1.588 1.00 98.69 88 TYR A C 1
ATOM 663 O O . TYR A 1 88 ? 3.914 -8.132 1.931 1.00 98.69 88 TYR A O 1
ATOM 671 N N . VAL A 1 89 ? 2.771 -6.971 0.387 1.00 98.69 89 VAL A N 1
ATOM 672 C CA . VAL A 1 89 ? 2.789 -8.035 -0.624 1.00 98.69 89 VAL A CA 1
ATOM 673 C C . VAL A 1 89 ? 3.909 -7.758 -1.618 1.00 98.69 89 VAL A C 1
ATOM 675 O O . VAL A 1 89 ? 3.760 -6.942 -2.526 1.00 98.69 89 VAL A O 1
ATOM 678 N N . ALA A 1 90 ? 5.031 -8.457 -1.456 1.00 98.00 90 ALA A N 1
ATOM 679 C CA . ALA A 1 90 ? 6.140 -8.439 -2.404 1.00 98.00 90 ALA A CA 1
ATOM 680 C C . ALA A 1 90 ? 5.916 -9.491 -3.508 1.00 98.00 90 ALA A C 1
ATOM 682 O O . ALA A 1 90 ? 6.423 -10.609 -3.436 1.00 98.00 90 ALA A O 1
ATOM 683 N N . SER A 1 91 ? 5.108 -9.154 -4.520 1.00 97.62 91 SER A N 1
ATOM 684 C CA . SER A 1 91 ? 4.765 -10.058 -5.633 1.00 97.62 91 SER A CA 1
ATOM 685 C C . SER A 1 91 ? 5.810 -10.108 -6.756 1.00 97.62 91 SER A C 1
ATOM 687 O O . SER A 1 91 ? 5.606 -10.809 -7.744 1.00 97.62 91 SER A O 1
ATOM 689 N N . ASN A 1 92 ? 6.931 -9.395 -6.610 1.00 96.12 92 ASN A N 1
ATOM 690 C CA . ASN A 1 92 ? 8.030 -9.336 -7.573 1.00 96.12 92 ASN A CA 1
ATOM 691 C C . ASN A 1 92 ? 7.581 -8.829 -8.956 1.00 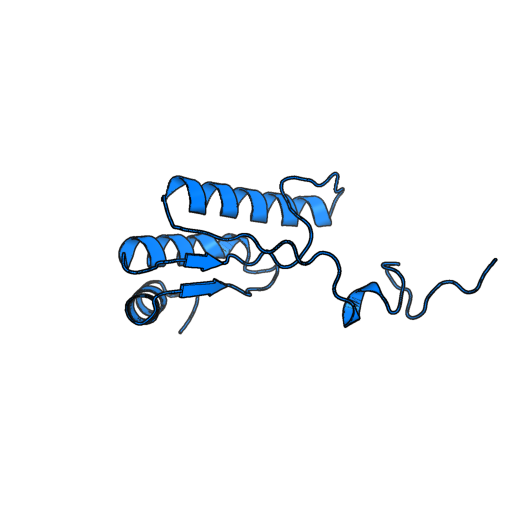96.12 92 ASN A C 1
ATOM 693 O O . ASN A 1 92 ? 6.981 -7.762 -9.064 1.00 96.12 92 ASN A O 1
ATOM 697 N N . PHE A 1 93 ? 7.921 -9.555 -10.019 1.00 94.62 93 PHE A N 1
ATOM 698 C CA . PHE A 1 93 ? 7.731 -9.137 -11.401 1.00 94.62 93 PHE A CA 1
ATOM 699 C C . PHE A 1 93 ? 6.462 -9.760 -11.987 1.00 94.62 93 PHE A C 1
ATOM 701 O O . PHE A 1 93 ? 6.341 -10.980 -12.081 1.00 94.62 93 PHE A O 1
ATOM 708 N N . PHE A 1 94 ? 5.520 -8.924 -12.431 1.00 95.12 94 PHE A N 1
ATOM 709 C CA . PHE A 1 94 ? 4.332 -9.388 -13.146 1.00 95.12 94 PHE A CA 1
ATOM 710 C C . PHE A 1 94 ? 4.697 -10.117 -14.440 1.00 95.12 94 PHE A C 1
ATOM 712 O O . PHE A 1 94 ? 5.321 -9.535 -15.330 1.00 95.12 94 PHE A O 1
ATOM 719 N N . ALA A 1 95 ? 4.225 -11.357 -14.583 1.00 94.69 95 ALA A N 1
ATOM 720 C CA . ALA A 1 95 ? 4.455 -12.160 -15.780 1.00 94.69 95 ALA A CA 1
ATOM 721 C C . ALA A 1 95 ? 3.980 -11.437 -17.048 1.00 94.69 95 ALA A C 1
ATOM 723 O O . ALA A 1 95 ? 4.742 -11.333 -17.994 1.00 94.69 95 ALA A O 1
ATOM 724 N N . GLY A 1 96 ? 2.781 -10.847 -17.047 1.00 92.88 96 GLY A N 1
ATOM 725 C CA . GLY A 1 96 ? 2.248 -10.133 -18.216 1.00 92.88 96 GLY A CA 1
ATOM 726 C C . GLY A 1 96 ? 2.995 -8.849 -18.601 1.00 92.88 96 GLY A C 1
ATOM 727 O O . GLY A 1 96 ? 2.777 -8.346 -19.697 1.00 92.88 96 GLY A O 1
ATOM 728 N N . TYR A 1 97 ? 3.863 -8.322 -17.731 1.00 90.62 97 TYR A N 1
ATOM 729 C CA . TYR A 1 97 ? 4.618 -7.092 -17.990 1.00 90.62 97 TYR A CA 1
ATOM 730 C C . TYR A 1 97 ? 6.096 -7.369 -18.279 1.00 90.62 97 TYR A C 1
ATOM 732 O O . TYR A 1 97 ? 6.635 -6.882 -19.266 1.00 90.62 97 TYR A O 1
ATOM 740 N N . PHE A 1 98 ? 6.751 -8.169 -17.435 1.00 91.62 98 PHE A N 1
ATOM 741 C CA . PHE A 1 98 ? 8.201 -8.363 -17.492 1.00 91.62 98 PHE A CA 1
ATOM 742 C C . PHE A 1 98 ? 8.628 -9.596 -18.287 1.00 91.62 98 PHE A C 1
ATOM 744 O O . PHE A 1 98 ? 9.694 -9.575 -18.894 1.00 91.62 98 PHE A O 1
ATOM 751 N N . LEU A 1 99 ? 7.836 -10.675 -18.303 1.00 91.75 99 LEU A N 1
ATOM 752 C CA . LEU A 1 99 ? 8.224 -11.908 -18.998 1.00 91.75 99 LEU A CA 1
ATOM 753 C C . LEU A 1 99 ? 8.327 -11.738 -20.529 1.00 91.75 99 LEU A C 1
ATOM 755 O O . LEU A 1 99 ? 9.288 -12.262 -21.092 1.00 91.75 99 LEU A O 1
ATOM 759 N N . PRO A 1 100 ? 7.435 -10.988 -21.218 1.00 91.75 100 PRO A N 1
ATOM 760 C CA . PRO A 1 100 ? 7.496 -10.832 -22.671 1.00 91.75 100 PRO A CA 1
ATOM 761 C C . PRO A 1 100 ? 8.784 -10.190 -23.195 1.00 91.75 100 PRO A C 1
ATOM 763 O O . PRO A 1 100 ? 9.124 -10.397 -24.352 1.00 91.75 100 PRO A O 1
ATOM 766 N N . ASN A 1 101 ? 9.497 -9.416 -22.375 1.00 91.12 101 ASN A N 1
ATOM 767 C CA . ASN A 1 101 ? 10.715 -8.708 -22.780 1.00 91.12 101 ASN A CA 1
ATOM 768 C C . ASN A 1 101 ? 11.887 -8.894 -21.807 1.00 91.12 101 ASN A C 1
ATOM 770 O O . ASN A 1 101 ? 12.875 -8.172 -21.897 1.00 91.12 101 ASN A O 1
ATOM 774 N N . LEU A 1 102 ? 11.785 -9.839 -20.868 1.00 90.38 102 LEU A N 1
ATOM 775 C CA . LEU A 1 102 ? 12.772 -10.081 -19.808 1.00 90.38 102 LEU A CA 1
ATOM 776 C C . LEU A 1 102 ? 13.209 -8.800 -19.077 1.00 90.38 102 LEU A C 1
ATOM 778 O O . LEU A 1 102 ? 14.383 -8.621 -18.756 1.00 90.38 102 LEU A O 1
ATOM 782 N N . SER A 1 103 ? 12.251 -7.907 -18.811 1.00 88.56 103 SER A N 1
ATOM 783 C CA . SER A 1 103 ? 12.475 -6.616 -18.155 1.00 88.56 103 SER A CA 1
ATOM 784 C C . SER A 1 103 ? 13.412 -5.664 -18.913 1.00 88.56 103 SER A C 1
ATOM 786 O O . SER A 1 103 ? 14.026 -4.794 -18.293 1.00 88.56 103 SER A O 1
ATOM 788 N N . GLN A 1 104 ? 13.518 -5.796 -20.236 1.00 88.00 104 GLN A N 1
ATOM 789 C CA . GLN A 1 104 ? 14.314 -4.897 -21.070 1.00 88.00 104 GLN A CA 1
ATOM 790 C C . GLN A 1 104 ? 13.469 -3.704 -21.529 1.00 88.00 104 GLN A C 1
ATOM 792 O O . GLN A 1 104 ? 12.521 -3.884 -22.300 1.00 88.00 104 GLN A O 1
ATOM 797 N N . PRO A 1 105 ? 13.777 -2.476 -21.069 1.00 83.12 105 PRO A N 1
ATOM 798 C CA . PRO A 1 105 ? 13.010 -1.297 -21.448 1.00 83.12 105 PRO A CA 1
ATOM 799 C C . PRO A 1 105 ? 13.005 -1.092 -22.968 1.00 83.12 105 PRO A C 1
ATOM 801 O O . PRO A 1 105 ? 14.050 -1.129 -23.609 1.00 83.12 105 PRO A O 1
ATOM 804 N N . GLY A 1 106 ? 11.822 -0.867 -23.543 1.00 83.94 106 GLY A N 1
ATOM 805 C CA . GLY A 1 106 ? 11.647 -0.622 -24.980 1.00 83.94 106 GLY A CA 1
ATOM 806 C C . GLY A 1 106 ? 11.644 -1.874 -25.866 1.00 83.94 106 GLY A C 1
ATOM 807 O O . GLY A 1 106 ? 11.261 -1.777 -27.030 1.00 83.94 106 GLY A O 1
ATOM 808 N N . ALA A 1 107 ? 11.999 -3.048 -25.338 1.00 87.44 107 ALA A N 1
ATOM 809 C CA . ALA A 1 107 ? 11.912 -4.298 -26.081 1.00 87.44 107 ALA A CA 1
ATOM 810 C C . ALA A 1 107 ? 10.476 -4.853 -26.078 1.00 87.44 107 ALA A C 1
ATOM 812 O O . ALA A 1 107 ? 9.768 -4.824 -25.066 1.00 87.44 107 ALA A O 1
ATOM 813 N N . THR A 1 108 ? 10.050 -5.391 -27.222 1.00 86.44 108 THR A N 1
ATOM 814 C CA . THR A 1 108 ? 8.735 -6.033 -27.410 1.00 86.44 108 THR A CA 1
ATOM 815 C C . THR A 1 108 ? 8.804 -7.562 -27.399 1.00 86.44 108 THR A C 1
ATOM 817 O O . THR A 1 108 ? 7.768 -8.222 -27.402 1.00 86.44 108 THR A O 1
ATOM 820 N N . ALA A 1 109 ? 10.014 -8.126 -27.386 1.00 87.44 109 ALA A N 1
ATOM 821 C CA . ALA A 1 109 ? 10.285 -9.557 -27.331 1.00 87.44 109 ALA A CA 1
ATOM 822 C C . ALA A 1 109 ? 11.609 -9.817 -26.581 1.00 87.44 109 ALA A C 1
ATOM 824 O O . ALA A 1 109 ? 12.420 -8.893 -26.463 1.00 87.44 109 ALA A O 1
ATOM 825 N N . PRO A 1 110 ? 11.870 -11.049 -26.104 1.00 85.62 110 PRO A N 1
ATOM 826 C CA . PRO A 1 110 ? 13.148 -11.396 -25.485 1.00 85.62 110 PRO A CA 1
ATOM 827 C C . PRO A 1 110 ? 14.306 -11.323 -26.500 1.00 85.62 110 PRO A C 1
ATOM 829 O O . PRO A 1 110 ? 14.064 -11.548 -27.694 1.00 85.62 110 PRO A O 1
ATOM 832 N N . PRO A 1 111 ? 15.559 -11.083 -26.058 1.00 80.56 111 PRO A N 1
ATOM 833 C CA . PRO A 1 111 ? 16.733 -11.198 -26.918 1.00 80.56 111 PRO A CA 1
ATOM 834 C C . PRO A 1 111 ? 16.795 -12.560 -27.592 1.00 80.56 111 PRO A C 1
ATOM 836 O O . PRO A 1 111 ? 16.498 -13.587 -26.979 1.00 80.56 111 PRO A O 1
ATOM 839 N N . ARG A 1 112 ? 17.196 -12.557 -28.860 1.00 82.00 112 ARG A N 1
ATOM 840 C CA . ARG A 1 112 ? 17.357 -13.774 -29.665 1.00 82.00 112 ARG A CA 1
ATOM 841 C C . ARG A 1 112 ? 18.821 -14.098 -29.959 1.00 82.00 112 ARG A C 1
ATOM 843 O O . ARG A 1 112 ? 19.091 -15.161 -30.513 1.00 82.00 112 ARG A O 1
ATOM 850 N N . ASP A 1 113 ? 19.730 -13.206 -29.577 1.00 79.12 113 ASP A N 1
ATOM 851 C CA . ASP A 1 113 ? 21.165 -13.360 -29.790 1.00 79.12 113 ASP A CA 1
ATOM 852 C C . ASP A 1 113 ? 21.754 -14.330 -28.752 1.00 79.12 113 ASP A C 1
ATOM 854 O O . ASP A 1 113 ? 21.323 -14.351 -27.595 1.00 79.12 113 ASP A O 1
ATOM 858 N N . LYS A 1 114 ? 22.697 -15.167 -29.196 1.00 56.12 114 LYS A N 1
ATOM 859 C CA . LYS A 1 114 ? 23.448 -16.129 -28.376 1.00 56.12 114 LYS A CA 1
ATOM 860 C C . LYS A 1 114 ? 24.817 -15.579 -28.014 1.00 56.12 114 LYS A C 1
ATOM 862 O O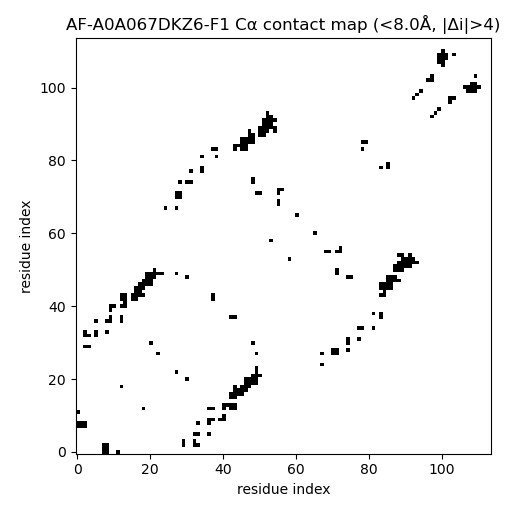 . LYS A 1 114 ? 25.438 -14.974 -28.915 1.00 56.12 114 LYS A O 1
#